Protein AF-A0A973U1C7-F1 (afdb_monomer_lite)

Sequence (98 aa):
MAHRLSALTALCVVSAFATSPVLAKPVTTDSCLARGLCAYVSPHGRVTCAPCPGQVKAVSVPRGAKAVCKDGTFSLLKTTTPAKMCVGRGGVGALLKP

Radius of gyration: 23.1 Å; chains: 1; bounding box: 73×33×46 Å

Secondary structure (DSSP, 8-state):
---------------------S------HHHHHTTT-EEEE-TTS-EEEEPPTT------PPTT--EEETTSPEE----S-HHHHTTTTTSEEEE---

Structure (mmCIF, N/CA/C/O backbone):
data_AF-A0A973U1C7-F1
#
_entry.id   AF-A0A973U1C7-F1
#
loop_
_atom_site.group_PDB
_atom_site.id
_atom_site.type_symbol
_atom_site.label_atom_id
_atom_site.label_alt_id
_atom_site.label_comp_id
_atom_site.label_asym_id
_atom_site.label_entity_id
_atom_site.label_seq_id
_atom_site.pdbx_PDB_ins_code
_atom_site.Cartn_x
_atom_site.Cartn_y
_atom_site.Cartn_z
_atom_site.occupancy
_atom_site.B_iso_or_equiv
_atom_site.auth_seq_id
_atom_site.auth_comp_id
_atom_site.auth_asym_id
_atom_site.auth_atom_id
_atom_site.pdbx_PDB_model_num
ATOM 1 N N . MET A 1 1 ? 52.996 -24.473 13.371 1.00 38.88 1 MET A N 1
ATOM 2 C CA . MET A 1 1 ? 53.096 -23.014 13.161 1.00 38.88 1 MET A CA 1
ATOM 3 C C . MET A 1 1 ? 51.711 -22.399 13.321 1.00 38.88 1 MET A C 1
ATOM 5 O O . MET A 1 1 ? 50.798 -22.836 12.644 1.00 38.88 1 MET A O 1
ATOM 9 N N . ALA A 1 2 ? 51.605 -21.450 14.257 1.00 36.97 2 ALA A N 1
ATOM 10 C CA . ALA A 1 2 ? 50.594 -20.394 14.415 1.00 36.97 2 ALA A CA 1
ATOM 11 C C . ALA A 1 2 ? 49.084 -20.739 14.387 1.00 36.97 2 ALA A C 1
ATOM 13 O O . ALA A 1 2 ? 48.434 -20.732 13.349 1.00 36.97 2 ALA A O 1
ATOM 14 N N . HIS A 1 3 ? 48.505 -20.835 15.588 1.00 41.75 3 HIS A N 1
ATOM 15 C CA . HIS A 1 3 ? 47.165 -20.318 15.886 1.00 41.75 3 HIS A CA 1
ATOM 16 C C . HIS A 1 3 ? 47.132 -18.792 15.702 1.00 41.75 3 HIS A C 1
ATOM 18 O O . HIS A 1 3 ? 47.997 -18.139 16.286 1.00 41.75 3 HIS A O 1
ATOM 24 N N . ARG A 1 4 ? 46.120 -18.218 15.022 1.00 43.34 4 ARG A N 1
ATOM 25 C CA . ARG A 1 4 ? 45.608 -16.856 15.303 1.00 43.34 4 ARG A CA 1
ATOM 26 C C . ARG A 1 4 ? 44.106 -16.715 15.017 1.00 43.34 4 ARG A C 1
ATOM 28 O O . ARG A 1 4 ? 43.644 -16.915 13.902 1.00 43.34 4 ARG A O 1
ATOM 35 N N . LEU A 1 5 ? 43.394 -16.363 16.089 1.00 45.12 5 LEU A N 1
ATOM 36 C CA . LEU A 1 5 ? 42.024 -15.859 16.180 1.00 45.12 5 LEU A CA 1
ATOM 37 C C . LEU A 1 5 ? 41.861 -14.484 15.499 1.00 45.12 5 LEU A C 1
ATOM 39 O O . LEU A 1 5 ? 42.841 -13.747 15.385 1.00 45.12 5 LEU A O 1
ATOM 43 N N . SER A 1 6 ? 40.590 -14.104 15.287 1.00 40.94 6 SER A N 1
ATOM 44 C CA . SER A 1 6 ? 39.987 -12.744 15.227 1.00 40.94 6 SER A CA 1
ATOM 45 C C . SER A 1 6 ? 39.369 -12.445 13.850 1.00 40.94 6 SER A C 1
ATOM 47 O O . SER A 1 6 ? 40.042 -12.591 12.844 1.00 40.94 6 SER A O 1
ATOM 49 N N . ALA A 1 7 ? 38.106 -12.039 13.703 1.00 45.06 7 ALA A N 1
ATOM 50 C CA . ALA A 1 7 ? 37.349 -11.151 14.573 1.00 45.06 7 ALA A CA 1
ATOM 51 C C . ALA A 1 7 ? 35.836 -11.444 14.581 1.00 45.06 7 ALA A C 1
ATOM 53 O O . ALA A 1 7 ? 35.230 -11.841 13.588 1.00 45.06 7 ALA A O 1
ATOM 54 N N . LEU A 1 8 ? 35.263 -11.191 15.756 1.00 48.56 8 LEU A N 1
ATOM 55 C CA . LEU A 1 8 ? 33.851 -10.974 16.021 1.00 48.56 8 LEU A CA 1
ATOM 56 C C . LEU A 1 8 ? 33.241 -9.866 15.139 1.00 48.56 8 LEU A C 1
ATOM 58 O O . LEU A 1 8 ? 33.917 -8.923 14.737 1.00 48.56 8 LEU A O 1
ATOM 62 N N . THR A 1 9 ? 31.907 -9.937 15.041 1.00 50.12 9 THR A N 1
ATOM 63 C CA . THR A 1 9 ? 30.950 -8.815 14.946 1.00 50.12 9 THR A CA 1
ATOM 64 C C . THR A 1 9 ? 30.965 -7.953 13.686 1.00 50.12 9 THR A C 1
ATOM 66 O O . THR A 1 9 ? 31.759 -7.035 13.549 1.00 50.12 9 THR A O 1
ATOM 69 N N . ALA A 1 10 ? 29.942 -8.123 12.850 1.00 48.66 10 ALA A N 1
ATOM 70 C CA . ALA A 1 10 ? 28.734 -7.299 12.945 1.00 48.66 10 ALA A CA 1
ATOM 71 C C . ALA A 1 10 ? 27.708 -7.797 11.915 1.00 48.66 10 ALA A C 1
ATOM 73 O O . ALA A 1 10 ? 27.919 -7.678 10.709 1.00 48.66 10 ALA A O 1
ATOM 74 N N . LEU A 1 11 ? 26.570 -8.323 12.385 1.00 46.97 11 LEU A N 1
ATOM 75 C CA . LEU A 1 11 ? 25.334 -8.316 11.601 1.00 46.97 11 LEU A CA 1
ATOM 76 C C . LEU A 1 11 ? 24.915 -6.851 11.431 1.00 46.97 11 LEU A C 1
ATOM 78 O O . LEU A 1 11 ? 24.020 -6.349 12.105 1.00 46.97 11 LEU A O 1
ATOM 82 N N . CYS A 1 12 ? 25.591 -6.141 10.537 1.00 41.22 12 CYS A N 1
ATOM 83 C CA . CYS A 1 12 ? 25.055 -4.921 9.981 1.00 41.22 12 CYS A CA 1
ATOM 84 C C . CYS A 1 12 ? 23.974 -5.363 9.002 1.00 41.22 12 CYS A C 1
ATOM 86 O O . CYS A 1 12 ? 24.225 -5.606 7.823 1.00 41.22 12 CYS A O 1
ATOM 88 N N . VAL A 1 13 ? 22.760 -5.498 9.538 1.00 51.47 13 VAL A N 1
ATOM 89 C CA . VAL A 1 13 ? 21.503 -5.412 8.797 1.00 51.47 13 VAL A CA 1
ATOM 90 C C . VAL A 1 13 ? 21.459 -4.012 8.185 1.00 51.47 13 VAL A C 1
ATOM 92 O O . VAL A 1 13 ? 20.749 -3.124 8.640 1.00 51.47 13 VAL A O 1
ATOM 95 N N . VAL A 1 14 ? 22.288 -3.779 7.173 1.00 48.00 14 VAL A N 1
ATOM 96 C CA . VAL A 1 14 ? 22.059 -2.711 6.222 1.00 48.00 14 VAL A CA 1
ATOM 97 C C . VAL A 1 14 ? 21.256 -3.385 5.137 1.00 48.00 14 VAL A C 1
ATOM 99 O O . VAL A 1 14 ? 21.774 -4.117 4.298 1.00 48.00 14 VAL A O 1
ATOM 102 N N . SER A 1 15 ? 19.951 -3.181 5.233 1.00 53.09 15 SER A N 1
ATOM 103 C CA . SER A 1 15 ? 18.987 -3.297 4.154 1.00 53.09 15 SER A CA 1
ATOM 104 C C . SER A 1 15 ? 19.457 -2.464 2.956 1.00 53.09 15 SER A C 1
ATOM 106 O O . SER A 1 15 ? 18.964 -1.368 2.701 1.00 53.09 15 SER A O 1
ATOM 108 N N . ALA A 1 16 ? 20.454 -2.968 2.241 1.00 47.22 16 ALA A N 1
ATOM 109 C CA . ALA A 1 16 ? 20.786 -2.532 0.908 1.00 47.22 16 ALA A CA 1
ATOM 110 C C . ALA A 1 16 ? 19.875 -3.327 -0.023 1.00 47.22 16 ALA A C 1
ATOM 112 O O . ALA A 1 16 ? 19.926 -4.555 -0.071 1.00 47.22 16 ALA A O 1
ATOM 113 N N . PHE A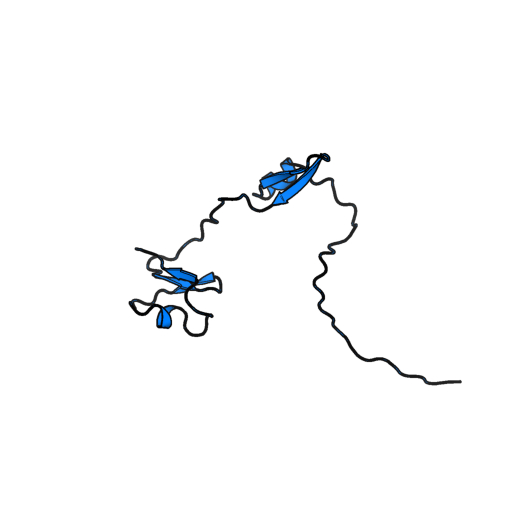 1 17 ? 18.994 -2.607 -0.708 1.00 49.97 17 PHE A N 1
ATOM 114 C CA . PHE A 1 17 ? 18.227 -3.077 -1.852 1.00 49.97 17 PHE A CA 1
ATOM 115 C C . PHE A 1 17 ? 19.167 -3.772 -2.851 1.00 49.97 17 PHE A C 1
ATOM 117 O O . PHE A 1 17 ? 19.758 -3.132 -3.713 1.00 49.97 17 PHE A O 1
ATOM 124 N N . ALA A 1 18 ? 19.344 -5.080 -2.705 1.00 49.50 18 ALA A N 1
ATOM 125 C CA . ALA A 1 18 ? 20.197 -5.889 -3.561 1.00 49.50 18 ALA A CA 1
ATOM 126 C C . ALA A 1 18 ? 19.588 -7.285 -3.717 1.00 49.50 18 ALA A C 1
ATOM 128 O O . ALA A 1 18 ? 20.194 -8.300 -3.388 1.00 49.50 18 ALA A O 1
ATOM 129 N N . THR A 1 19 ? 18.372 -7.359 -4.258 1.00 48.41 19 THR A N 1
ATOM 130 C CA . THR A 1 19 ? 17.959 -8.566 -4.982 1.00 48.41 19 THR A CA 1
ATOM 131 C C . THR A 1 19 ? 18.696 -8.585 -6.320 1.00 48.41 19 THR A C 1
ATOM 133 O O . THR A 1 19 ? 18.224 -8.024 -7.301 1.00 48.41 19 THR A O 1
ATOM 136 N N . SER A 1 20 ? 19.900 -9.161 -6.270 1.00 44.41 20 SER A N 1
ATOM 137 C CA . SER A 1 20 ? 20.579 -10.000 -7.269 1.00 44.41 20 SER A CA 1
ATOM 138 C C . SER A 1 20 ? 20.588 -9.561 -8.749 1.00 44.41 20 SER A C 1
ATOM 140 O O . SER A 1 20 ? 19.530 -9.463 -9.367 1.00 44.41 20 SER A O 1
ATOM 142 N N . PRO A 1 21 ? 21.759 -9.490 -9.418 1.00 47.75 21 PRO A N 1
ATOM 143 C CA . PRO A 1 21 ? 21.835 -9.487 -10.878 1.00 47.75 21 PRO A CA 1
ATOM 144 C C . PRO A 1 21 ? 21.633 -10.918 -11.412 1.00 47.75 21 PRO A C 1
ATOM 146 O O . PRO A 1 21 ? 22.483 -11.468 -12.103 1.00 47.75 21 PRO A O 1
ATOM 149 N N . VAL A 1 22 ? 20.521 -11.568 -11.066 1.00 44.25 22 VAL A N 1
ATOM 150 C CA . VAL A 1 22 ? 20.096 -12.798 -11.745 1.00 44.25 22 VAL A CA 1
ATOM 151 C C . VAL A 1 22 ? 19.282 -12.341 -12.936 1.00 44.25 22 VAL A C 1
ATOM 153 O O . VAL A 1 22 ? 18.095 -12.075 -12.787 1.00 44.25 22 VAL A O 1
ATOM 156 N N . LEU A 1 23 ? 19.955 -12.168 -14.078 1.00 52.06 23 LEU A N 1
ATOM 157 C CA . LEU A 1 23 ? 19.361 -12.139 -15.419 1.00 52.06 23 LEU A CA 1
ATOM 158 C C . LEU A 1 23 ? 17.948 -11.521 -15.442 1.00 52.06 23 LEU A C 1
ATOM 160 O O . LEU A 1 23 ? 16.964 -12.189 -15.765 1.00 52.06 23 LEU A O 1
ATOM 164 N N . ALA A 1 24 ? 17.829 -10.275 -14.973 1.00 52.62 24 ALA A N 1
ATOM 165 C CA . ALA A 1 24 ? 16.528 -9.669 -14.750 1.00 52.62 24 ALA A CA 1
ATOM 166 C C . ALA A 1 24 ? 15.873 -9.464 -16.115 1.00 52.62 24 ALA A C 1
ATOM 168 O O . ALA A 1 24 ? 16.327 -8.634 -16.905 1.00 52.62 24 ALA A O 1
ATOM 169 N N . LYS A 1 25 ? 14.825 -10.249 -16.401 1.00 62.47 25 LYS A N 1
ATOM 170 C CA . LYS A 1 25 ? 13.924 -9.998 -17.529 1.00 62.47 25 LYS A CA 1
ATOM 171 C C . LYS A 1 25 ? 13.638 -8.496 -17.563 1.00 62.47 25 LYS A C 1
ATOM 173 O O . LYS A 1 25 ? 13.373 -7.934 -16.494 1.00 62.47 25 LYS A O 1
ATOM 178 N N . PRO A 1 26 ? 13.728 -7.846 -18.737 1.00 69.69 26 PRO A N 1
ATOM 179 C CA . PRO A 1 26 ? 13.448 -6.425 -18.829 1.00 69.69 26 PRO A CA 1
ATOM 180 C C . PRO A 1 26 ? 12.090 -6.181 -18.179 1.00 69.69 26 PRO A C 1
ATOM 182 O O . PRO A 1 26 ? 11.108 -6.842 -18.517 1.00 69.69 26 PRO A O 1
ATOM 185 N N . VAL A 1 27 ? 12.058 -5.296 -17.183 1.00 80.12 27 VAL A N 1
ATOM 186 C CA . VAL A 1 27 ? 10.799 -4.887 -16.569 1.00 80.12 27 VAL A CA 1
ATOM 187 C C . VAL A 1 27 ? 10.040 -4.150 -17.659 1.00 80.12 27 VAL A C 1
ATOM 189 O O . VAL A 1 27 ? 10.458 -3.084 -18.104 1.00 80.12 27 VAL A O 1
ATOM 192 N N . THR A 1 28 ? 8.973 -4.764 -18.147 1.00 87.50 28 THR A N 1
ATOM 193 C CA . THR A 1 28 ? 8.073 -4.169 -19.129 1.00 87.50 28 THR A CA 1
ATOM 194 C C . THR A 1 28 ? 6.861 -3.593 -18.419 1.00 87.50 28 THR A C 1
ATOM 196 O O . THR A 1 28 ? 6.482 -4.039 -17.332 1.00 87.50 28 THR A O 1
ATOM 199 N N . THR A 1 29 ? 6.209 -2.633 -19.066 1.00 85.62 29 THR A N 1
ATOM 200 C CA . THR A 1 29 ? 4.919 -2.090 -18.631 1.00 85.62 29 THR A CA 1
ATOM 201 C C . THR A 1 29 ? 3.927 -3.210 -18.305 1.00 85.62 29 THR A C 1
ATOM 203 O O . THR A 1 29 ? 3.359 -3.225 -17.216 1.00 85.62 29 THR A O 1
ATOM 206 N N . ASP A 1 30 ? 3.814 -4.205 -19.190 1.00 86.75 30 ASP A N 1
ATOM 207 C CA . ASP A 1 30 ? 2.931 -5.366 -19.026 1.00 86.75 30 ASP A CA 1
ATOM 208 C C . ASP A 1 30 ? 3.226 -6.149 -17.736 1.00 86.75 30 ASP A C 1
ATOM 210 O O . ASP A 1 30 ? 2.333 -6.409 -16.930 1.00 86.75 30 ASP A O 1
ATOM 214 N N . SER A 1 31 ? 4.508 -6.399 -17.451 1.00 87.44 31 SER A N 1
ATOM 215 C CA . SER A 1 31 ? 4.913 -7.095 -16.227 1.00 87.44 31 SER A CA 1
ATOM 216 C C . SER A 1 31 ? 4.641 -6.308 -14.934 1.00 87.44 31 SER A C 1
ATOM 218 O O . SER A 1 31 ? 4.505 -6.921 -13.873 1.00 87.44 31 SER A O 1
ATOM 220 N N . CYS A 1 32 ? 4.505 -4.976 -14.983 1.00 87.19 32 CYS A N 1
ATOM 221 C CA . CYS A 1 32 ? 4.032 -4.189 -13.838 1.00 87.19 32 CYS A CA 1
ATOM 222 C C . CYS A 1 32 ? 2.512 -4.303 -13.664 1.00 87.19 32 CYS A C 1
ATOM 224 O O . CYS A 1 32 ? 2.041 -4.534 -12.547 1.00 87.19 32 CYS A O 1
ATOM 226 N N . LEU A 1 33 ? 1.753 -4.197 -14.760 1.00 86.38 33 LEU A N 1
ATOM 227 C CA . LEU A 1 33 ? 0.290 -4.276 -14.731 1.00 86.38 33 LEU A CA 1
ATOM 228 C C . LEU A 1 33 ? -0.193 -5.662 -14.292 1.00 86.38 33 LEU A C 1
ATOM 230 O O . LEU A 1 33 ? -1.091 -5.752 -13.457 1.00 86.38 33 LEU A O 1
ATOM 234 N N . ALA A 1 34 ? 0.459 -6.733 -14.752 1.00 86.00 34 ALA A N 1
ATOM 235 C CA . ALA A 1 34 ? 0.180 -8.103 -14.314 1.00 86.00 34 ALA A CA 1
ATOM 236 C C . ALA A 1 34 ? 0.356 -8.296 -12.794 1.00 86.00 34 ALA A C 1
ATOM 238 O O . ALA A 1 34 ? -0.237 -9.192 -12.197 1.00 86.00 34 ALA A O 1
ATOM 239 N N . ARG A 1 35 ? 1.154 -7.438 -12.145 1.00 81.25 35 ARG A N 1
ATOM 240 C CA . ARG A 1 35 ? 1.377 -7.428 -10.689 1.00 81.25 35 ARG A CA 1
ATOM 241 C C . ARG A 1 35 ? 0.437 -6.473 -9.947 1.00 81.25 35 ARG A C 1
ATOM 243 O O . ARG A 1 35 ? 0.609 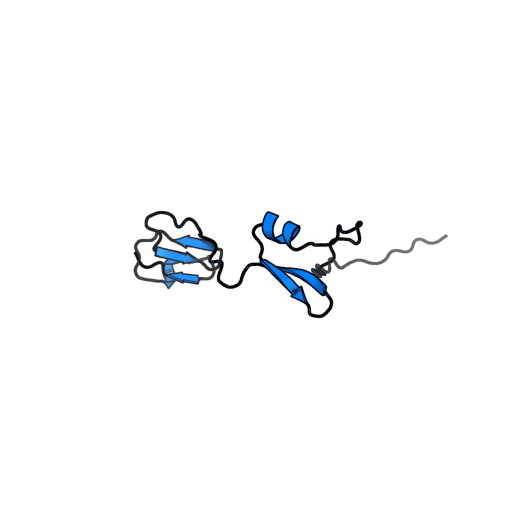-6.277 -8.744 1.00 81.25 35 ARG A O 1
ATOM 250 N N . GLY A 1 36 ? -0.519 -5.857 -10.645 1.00 84.00 36 GLY A N 1
ATOM 251 C CA . GLY A 1 36 ? -1.416 -4.841 -10.094 1.00 84.00 36 GLY A CA 1
ATOM 252 C C . GLY A 1 36 ? -0.710 -3.532 -9.730 1.00 84.00 36 GLY A C 1
ATOM 253 O O . GLY A 1 36 ? -1.206 -2.789 -8.887 1.00 84.00 36 GLY A O 1
ATOM 254 N N . LEU A 1 37 ? 0.460 -3.267 -10.320 1.00 87.44 37 LEU A N 1
ATOM 255 C CA . LEU A 1 37 ? 1.256 -2.061 -10.091 1.00 87.44 37 LEU A CA 1
ATOM 256 C C . LEU A 1 37 ? 1.156 -1.117 -11.290 1.00 87.44 37 LEU A C 1
ATOM 258 O O . LEU A 1 37 ? 0.943 -1.544 -12.425 1.00 87.44 37 LEU A O 1
ATOM 262 N N . CYS A 1 38 ? 1.393 0.169 -11.047 1.00 87.25 38 CYS A N 1
ATOM 263 C CA . CYS A 1 38 ? 1.573 1.135 -12.119 1.00 87.25 38 CYS A CA 1
ATOM 264 C C . CYS A 1 38 ? 2.990 1.039 -12.680 1.00 87.25 38 CYS A C 1
ATOM 266 O O . CYS A 1 38 ? 3.965 0.921 -11.935 1.00 87.25 38 CYS A O 1
ATOM 268 N N . ALA A 1 39 ? 3.096 1.123 -14.001 1.00 90.56 39 ALA A N 1
ATOM 269 C CA . ALA A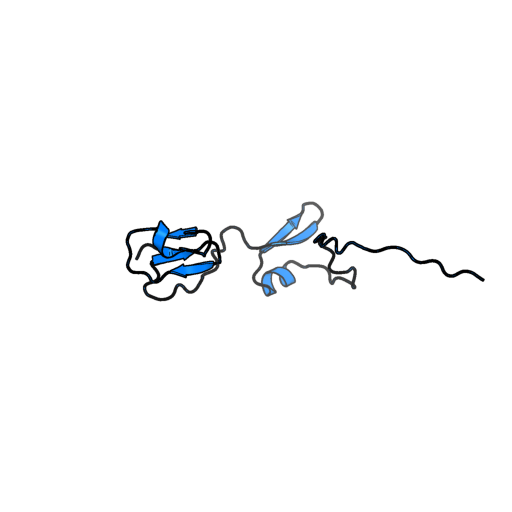 1 39 ? 4.362 1.298 -14.690 1.00 90.56 39 ALA A CA 1
ATOM 270 C C . ALA A 1 39 ? 4.675 2.794 -14.820 1.00 90.56 39 ALA A C 1
ATOM 272 O O . ALA A 1 39 ? 3.838 3.568 -15.281 1.00 90.56 39 ALA A O 1
ATOM 273 N N . TYR A 1 40 ? 5.885 3.191 -14.447 1.00 86.62 40 TYR A N 1
ATOM 274 C CA . TYR A 1 40 ? 6.410 4.534 -14.643 1.00 86.62 40 TYR A CA 1
ATOM 275 C C . TYR A 1 40 ? 7.575 4.470 -15.624 1.00 86.62 40 TYR A C 1
ATOM 277 O O . TYR A 1 40 ? 8.543 3.748 -15.397 1.00 86.62 40 TYR A O 1
ATOM 285 N N . VAL A 1 41 ? 7.474 5.201 -16.731 1.00 87.81 41 VAL A N 1
ATOM 286 C CA . VAL A 1 41 ? 8.512 5.229 -17.765 1.00 87.81 41 VAL A CA 1
ATOM 287 C C . VAL A 1 41 ? 9.327 6.502 -17.591 1.00 87.81 41 VAL A C 1
ATOM 289 O O . VAL A 1 41 ? 8.791 7.606 -17.670 1.00 87.81 41 VAL A O 1
ATOM 292 N N . SER A 1 42 ? 10.623 6.365 -17.326 1.00 81.81 42 SER A N 1
ATOM 293 C CA . SER A 1 42 ? 11.524 7.512 -17.254 1.00 81.81 42 SER A CA 1
ATOM 294 C C . SER A 1 42 ? 11.788 8.099 -18.649 1.00 81.81 42 SER A C 1
ATOM 296 O O . SER A 1 42 ? 11.665 7.383 -19.646 1.00 81.81 42 SER A O 1
ATOM 298 N N . PRO A 1 43 ? 12.250 9.360 -18.753 1.00 85.38 43 PRO A N 1
ATOM 299 C CA . PRO A 1 43 ? 12.653 9.956 -20.034 1.00 85.38 43 PRO A CA 1
ATOM 300 C C . PRO A 1 43 ? 13.752 9.167 -20.762 1.00 85.38 43 PRO A C 1
ATOM 302 O O . PRO A 1 43 ? 13.889 9.254 -21.975 1.00 85.38 43 PRO A O 1
ATOM 305 N N . HIS A 1 44 ? 14.522 8.364 -20.022 1.00 85.94 44 HIS A N 1
ATOM 306 C CA . HIS A 1 44 ? 15.561 7.480 -20.551 1.00 85.94 44 HIS A CA 1
ATOM 307 C C . HIS A 1 44 ? 15.030 6.089 -20.946 1.00 85.94 44 HIS A C 1
ATOM 309 O O . HIS A 1 44 ? 15.819 5.164 -21.128 1.00 85.94 44 HIS A O 1
ATOM 315 N N . GLY A 1 45 ? 13.707 5.903 -21.012 1.00 81.44 45 GLY A N 1
ATOM 316 C CA . GLY A 1 45 ? 13.069 4.654 -21.433 1.00 81.44 45 GLY A CA 1
ATOM 317 C C . GLY A 1 45 ? 13.116 3.524 -20.400 1.00 81.44 45 GLY A C 1
ATOM 318 O O . GLY A 1 45 ? 12.826 2.378 -20.738 1.00 81.44 45 GLY A O 1
ATOM 319 N N . ARG A 1 46 ? 13.475 3.802 -19.137 1.00 84.31 46 ARG A N 1
ATOM 320 C CA . ARG A 1 46 ? 13.440 2.778 -18.079 1.00 84.31 46 ARG A CA 1
ATOM 321 C C . ARG A 1 46 ? 12.040 2.676 -17.498 1.00 84.31 46 ARG A C 1
ATOM 323 O O . ARG A 1 46 ? 11.499 3.681 -17.049 1.00 84.31 46 ARG A O 1
ATOM 330 N N . VAL A 1 47 ? 11.503 1.463 -17.439 1.00 87.44 47 VAL A N 1
ATOM 331 C CA . VAL A 1 47 ? 10.237 1.182 -16.761 1.00 87.44 47 VAL A CA 1
ATOM 332 C C . VAL A 1 47 ? 10.508 0.787 -15.314 1.00 87.44 47 VAL A C 1
ATOM 334 O O . VAL A 1 47 ? 11.290 -0.125 -15.040 1.00 87.44 47 VAL A O 1
ATOM 337 N N . THR A 1 48 ? 9.849 1.459 -14.379 1.00 86.69 48 THR A N 1
ATOM 338 C CA . THR A 1 48 ? 9.821 1.097 -12.962 1.00 86.69 48 THR A CA 1
ATOM 339 C C . THR A 1 48 ? 8.391 0.769 -12.547 1.00 86.69 48 THR A C 1
ATOM 341 O O . THR A 1 48 ? 7.449 1.449 -12.940 1.00 86.69 48 THR A O 1
ATOM 344 N N . CYS A 1 49 ? 8.201 -0.292 -11.760 1.00 88.50 49 CYS A N 1
ATOM 345 C CA . CYS A 1 49 ? 6.891 -0.597 -11.184 1.00 88.50 49 CYS A CA 1
ATOM 346 C C . CYS A 1 49 ? 6.766 0.085 -9.820 1.00 88.50 49 CYS A C 1
ATOM 348 O O . CYS A 1 49 ? 7.638 -0.092 -8.966 1.00 88.50 49 CYS A O 1
ATOM 350 N N . ALA A 1 50 ? 5.672 0.796 -9.583 1.00 84.12 50 ALA A N 1
ATOM 351 C CA . ALA A 1 50 ? 5.368 1.404 -8.294 1.00 84.12 50 ALA A CA 1
ATOM 352 C C . ALA A 1 50 ? 3.883 1.212 -7.948 1.00 84.12 50 ALA A C 1
ATOM 354 O O . ALA A 1 50 ? 3.061 1.003 -8.846 1.00 84.12 50 ALA A O 1
ATOM 355 N N . PRO A 1 51 ? 3.505 1.279 -6.659 1.00 84.81 51 PRO A N 1
ATOM 356 C CA . PRO A 1 51 ? 2.105 1.435 -6.290 1.00 84.81 51 PRO A CA 1
ATOM 357 C C . PRO A 1 51 ? 1.525 2.648 -7.015 1.00 84.81 51 PRO A C 1
ATOM 359 O O . PRO A 1 51 ? 2.156 3.706 -7.053 1.00 84.81 51 PRO A O 1
ATOM 362 N N . CYS A 1 52 ? 0.341 2.500 -7.599 1.00 82.38 52 CYS A N 1
ATOM 363 C CA . CYS A 1 52 ? -0.281 3.624 -8.276 1.00 82.38 52 CYS A CA 1
ATOM 364 C C . CYS A 1 52 ? -0.614 4.723 -7.256 1.00 82.38 52 CYS A C 1
ATOM 366 O O . CYS A 1 52 ? -1.245 4.427 -6.232 1.00 82.38 52 CYS A O 1
ATOM 368 N N . PRO A 1 53 ? -0.245 5.989 -7.512 1.00 74.50 53 PRO A N 1
ATOM 369 C CA . PRO A 1 53 ? -0.722 7.089 -6.688 1.00 74.50 53 PRO A CA 1
ATOM 370 C C . PRO A 1 53 ? -2.256 7.101 -6.730 1.00 74.50 53 PRO A C 1
ATOM 372 O O . PRO A 1 53 ? -2.857 7.035 -7.798 1.00 74.50 53 PRO A O 1
ATOM 375 N N . GLY A 1 54 ? -2.895 7.111 -5.561 1.00 67.31 54 GLY A N 1
ATOM 376 C CA . GLY A 1 54 ? -4.356 7.058 -5.452 1.00 67.31 54 GLY A CA 1
ATOM 377 C C . GLY A 1 54 ? -4.978 5.656 -5.485 1.00 67.31 54 GLY A C 1
ATOM 378 O O . GLY A 1 54 ? -6.185 5.548 -5.276 1.00 67.31 54 GLY A O 1
ATOM 379 N N . GLN A 1 55 ? -4.202 4.574 -5.647 1.00 62.88 55 GLN A N 1
ATOM 380 C CA . GLN A 1 55 ? -4.702 3.235 -5.314 1.00 62.88 55 GLN A CA 1
ATOM 381 C C . GLN A 1 55 ? -4.806 3.108 -3.792 1.00 62.88 55 GLN A C 1
ATOM 383 O O . GLN A 1 55 ? -3.903 2.626 -3.104 1.00 62.88 55 GLN A O 1
ATOM 388 N N . VAL A 1 56 ? -5.942 3.542 -3.251 1.00 58.16 56 VAL A N 1
ATOM 389 C CA . VAL A 1 56 ? -6.411 3.077 -1.949 1.00 58.16 56 VAL A CA 1
ATOM 390 C C . VAL A 1 56 ? -6.509 1.561 -2.037 1.00 58.16 56 VAL A C 1
ATOM 392 O O . VAL A 1 56 ? -7.379 1.022 -2.720 1.00 58.16 56 VAL A O 1
ATOM 395 N N . LYS A 1 57 ? -5.590 0.853 -1.370 1.00 62.44 57 LYS A N 1
ATOM 396 C CA . LYS A 1 57 ? -5.778 -0.575 -1.121 1.00 62.44 57 LYS A CA 1
ATOM 397 C C . LYS A 1 57 ? -7.106 -0.690 -0.390 1.00 62.44 57 LYS A C 1
ATOM 399 O O . LYS A 1 57 ? -7.224 -0.192 0.727 1.00 62.44 57 LYS A O 1
ATOM 404 N N . ALA A 1 58 ? -8.099 -1.289 -1.040 1.00 59.81 58 ALA A N 1
ATOM 405 C CA . ALA A 1 58 ? -9.359 -1.624 -0.406 1.00 59.81 58 ALA A CA 1
ATOM 406 C C . ALA A 1 58 ? -9.045 -2.635 0.698 1.00 59.81 58 ALA A C 1
ATOM 408 O O . ALA A 1 58 ? -8.919 -3.835 0.462 1.00 59.81 58 ALA A O 1
ATOM 409 N N . VAL A 1 59 ? -8.802 -2.130 1.903 1.00 66.88 59 VAL A N 1
ATOM 410 C CA . VAL A 1 59 ? -8.610 -2.971 3.073 1.00 66.88 59 VAL A CA 1
ATOM 411 C C . VAL A 1 59 ? -10.007 -3.384 3.498 1.00 66.88 59 VAL A C 1
ATOM 413 O O . VAL A 1 59 ? -10.858 -2.526 3.724 1.00 66.88 59 VAL A O 1
ATOM 416 N N . SER A 1 60 ? -10.267 -4.688 3.559 1.00 73.75 60 SER A N 1
ATOM 417 C CA . SER A 1 60 ? -11.541 -5.192 4.065 1.00 73.75 60 SER A CA 1
ATOM 418 C C . SER A 1 60 ? -11.655 -4.820 5.540 1.00 73.75 60 SER A C 1
ATOM 420 O O . SER A 1 60 ? -11.096 -5.491 6.407 1.00 73.75 60 SER A O 1
ATOM 422 N N . VAL A 1 61 ? -12.356 -3.726 5.816 1.00 80.88 61 VAL A N 1
ATOM 423 C CA . VAL A 1 61 ? -12.613 -3.259 7.172 1.00 80.88 61 VAL A CA 1
ATOM 424 C C . VAL A 1 61 ? -13.674 -4.172 7.797 1.00 80.88 61 VAL A C 1
ATOM 426 O O . VAL A 1 61 ? -14.782 -4.267 7.259 1.00 80.88 61 VAL A O 1
ATOM 429 N N . PRO A 1 62 ? -13.386 -4.860 8.917 1.00 79.88 62 PRO A N 1
ATOM 430 C CA . PRO A 1 62 ? -14.384 -5.690 9.577 1.00 79.88 62 PRO A CA 1
ATOM 431 C C . PRO A 1 62 ? -15.572 -4.836 10.038 1.00 79.88 62 PRO A C 1
ATOM 433 O O . PRO A 1 62 ? -15.401 -3.707 10.510 1.00 79.88 62 PRO A O 1
ATOM 436 N N . ARG A 1 63 ? -16.795 -5.373 9.902 1.00 81.62 63 ARG A N 1
ATOM 437 C CA . ARG A 1 63 ? -18.018 -4.644 10.275 1.00 81.62 63 ARG A CA 1
ATOM 438 C C . ARG A 1 63 ? -17.936 -4.206 11.735 1.00 81.62 63 ARG A C 1
ATOM 440 O O . ARG A 1 63 ? -17.695 -5.016 12.625 1.00 81.62 63 ARG A O 1
ATOM 447 N N . GLY A 1 64 ? -18.163 -2.916 11.967 1.00 82.06 64 GLY A N 1
ATOM 448 C CA . GLY A 1 64 ? -18.117 -2.324 13.302 1.00 82.06 64 GLY A CA 1
ATOM 449 C C . GLY A 1 64 ? -16.734 -1.854 13.756 1.00 82.06 64 GLY A C 1
ATOM 450 O O . GLY A 1 64 ? -16.634 -1.352 14.876 1.00 82.06 64 GLY A O 1
ATOM 451 N N . ALA A 1 65 ? -15.689 -1.957 12.926 1.00 86.31 65 ALA A N 1
ATOM 452 C CA . ALA A 1 65 ? -14.409 -1.322 13.227 1.00 86.31 65 ALA A CA 1
ATOM 453 C C . ALA A 1 65 ? -14.565 0.203 13.291 1.00 86.31 65 ALA A C 1
ATOM 455 O O . ALA A 1 65 ? -15.240 0.814 12.463 1.00 86.31 65 ALA A O 1
ATOM 456 N N . LYS A 1 66 ? -13.947 0.811 14.304 1.00 86.44 66 LYS A N 1
ATOM 457 C CA . LYS A 1 66 ? -14.017 2.253 14.588 1.00 86.44 66 LYS A CA 1
ATOM 458 C C . LYS A 1 66 ? -12.696 2.973 14.363 1.00 86.44 66 LYS A C 1
ATOM 460 O O . LYS A 1 66 ? -12.687 4.188 14.204 1.00 86.44 66 LYS A O 1
ATOM 465 N N . ALA A 1 67 ? -11.587 2.244 14.312 1.00 86.75 67 ALA A N 1
ATOM 466 C CA . ALA A 1 67 ? -10.285 2.800 13.981 1.00 86.75 67 ALA A CA 1
ATOM 467 C C . ALA A 1 67 ? -9.365 1.750 13.359 1.00 86.75 67 ALA A C 1
ATOM 469 O O . ALA A 1 67 ? -9.536 0.549 13.577 1.00 86.75 67 ALA A O 1
ATOM 470 N N . VAL A 1 68 ? -8.374 2.238 12.622 1.00 88.12 68 VAL A N 1
ATOM 471 C CA . VAL A 1 68 ? -7.195 1.495 12.184 1.00 88.12 68 VAL A CA 1
ATOM 472 C C . VAL A 1 68 ? -6.015 1.981 13.015 1.00 88.12 68 VAL A C 1
ATOM 474 O O . VAL A 1 68 ? -5.750 3.185 13.092 1.00 88.12 68 VAL A O 1
ATOM 477 N N . CYS A 1 69 ? -5.319 1.057 13.660 1.00 88.50 69 CYS A N 1
ATOM 478 C CA . CYS A 1 69 ? -4.095 1.323 14.398 1.00 88.50 69 CYS A CA 1
ATOM 479 C C . CYS A 1 69 ? -2.907 1.478 13.441 1.00 88.50 69 CYS A C 1
ATOM 481 O O . CYS A 1 69 ? -2.957 1.044 12.289 1.00 88.50 69 CYS A O 1
ATOM 483 N N . LYS A 1 70 ? -1.821 2.111 13.899 1.00 85.94 70 LYS A N 1
ATOM 484 C CA . LYS A 1 70 ? -0.624 2.320 13.058 1.00 85.94 70 LYS A CA 1
ATOM 485 C C . LYS A 1 70 ? 0.038 1.023 12.582 1.00 85.94 70 LYS A C 1
ATOM 487 O O . LYS A 1 70 ? 0.712 1.036 11.560 1.00 85.94 70 LYS A O 1
ATOM 492 N N . ASP A 1 71 ? -0.171 -0.076 13.297 1.00 83.12 71 ASP A N 1
ATOM 493 C CA . ASP A 1 71 ? 0.276 -1.421 12.919 1.00 83.12 71 ASP A CA 1
ATOM 494 C C . ASP A 1 71 ? -0.611 -2.090 11.843 1.00 83.12 71 ASP A C 1
ATOM 496 O O . ASP A 1 71 ? -0.354 -3.225 11.451 1.00 83.12 71 ASP A O 1
ATOM 500 N N . GLY A 1 72 ? -1.653 -1.405 11.355 1.00 82.81 72 GLY A N 1
ATOM 501 C CA . GLY A 1 72 ? -2.587 -1.917 10.350 1.00 82.81 72 GLY A CA 1
ATOM 502 C C . GLY A 1 72 ? -3.716 -2.778 10.920 1.00 82.81 72 GLY A C 1
ATOM 503 O O . GLY A 1 72 ? -4.533 -3.291 10.156 1.00 82.81 72 GLY A O 1
ATOM 504 N N . THR A 1 73 ? -3.799 -2.937 12.243 1.00 85.88 73 THR A N 1
ATOM 505 C CA . THR A 1 73 ? -4.888 -3.684 12.881 1.00 85.88 73 THR A CA 1
ATOM 506 C C . THR A 1 73 ? -6.138 -2.827 13.095 1.00 85.88 73 THR A C 1
ATOM 508 O O . THR A 1 73 ? -6.068 -1.603 13.194 1.00 85.88 73 THR A O 1
ATOM 511 N N . PHE A 1 74 ? -7.306 -3.468 13.177 1.00 87.00 74 PHE A N 1
ATOM 512 C CA . PHE A 1 74 ? -8.589 -2.788 13.368 1.00 87.00 74 PHE A CA 1
ATOM 513 C C . PHE A 1 74 ? -9.052 -2.843 14.822 1.00 87.00 74 PHE A C 1
ATOM 515 O O . PHE A 1 74 ? -9.058 -3.909 15.442 1.00 87.00 74 PHE A O 1
ATOM 522 N N . SER A 1 75 ? -9.526 -1.711 15.336 1.00 84.69 75 SER A N 1
ATOM 523 C CA . SER A 1 75 ? -10.126 -1.621 16.665 1.00 84.69 75 SER A CA 1
ATOM 524 C C . SER A 1 75 ? -11.642 -1.639 16.572 1.00 84.69 75 SER A C 1
ATOM 526 O O . SER A 1 75 ? -12.262 -0.766 15.965 1.00 84.69 75 SER A O 1
ATOM 528 N N . LEU A 1 76 ? -12.236 -2.633 17.229 1.00 86.81 76 LEU A N 1
ATOM 529 C CA . LEU A 1 76 ? -13.685 -2.826 17.348 1.00 86.81 76 LEU A CA 1
ATOM 530 C C . LEU A 1 76 ? -14.253 -2.216 18.640 1.00 86.81 76 LEU A C 1
ATOM 532 O O . LEU A 1 76 ? -15.449 -2.330 18.908 1.00 86.81 76 LEU A O 1
ATOM 536 N N . LEU A 1 77 ? -13.405 -1.601 19.474 1.00 82.50 77 LEU A N 1
ATOM 537 C CA . LEU A 1 77 ? -13.844 -1.041 20.746 1.00 82.50 77 LEU A CA 1
ATOM 538 C C . LEU A 1 77 ? -14.886 0.057 20.510 1.00 82.50 77 LEU A C 1
ATOM 540 O O . LEU A 1 77 ? -14.623 1.062 19.851 1.00 82.50 77 LEU A O 1
ATOM 544 N N . LYS A 1 78 ? -16.047 -0.104 21.147 1.00 75.88 78 LYS A N 1
ATOM 545 C CA . LYS A 1 78 ? -17.095 0.918 21.252 1.00 75.88 78 LYS A CA 1
ATOM 546 C C . LYS A 1 78 ? -16.718 1.964 22.307 1.00 75.88 78 LYS A C 1
ATOM 548 O O . LYS A 1 78 ? -17.441 2.171 23.273 1.00 75.88 78 LYS A O 1
ATOM 553 N N . THR A 1 79 ? -15.550 2.576 22.175 1.00 75.12 79 THR A N 1
ATOM 554 C CA . THR A 1 79 ? -15.133 3.698 23.024 1.00 75.12 79 THR A CA 1
ATOM 555 C C . THR A 1 79 ? -15.015 4.941 22.167 1.00 75.12 79 THR A C 1
ATOM 557 O O . THR A 1 79 ? -14.606 4.858 21.018 1.00 75.12 79 THR A O 1
ATOM 560 N N . THR A 1 80 ? -15.379 6.099 22.699 1.00 72.75 80 THR A N 1
ATOM 561 C CA . THR A 1 80 ? -15.141 7.392 22.046 1.00 72.75 80 THR A CA 1
ATOM 562 C C . THR 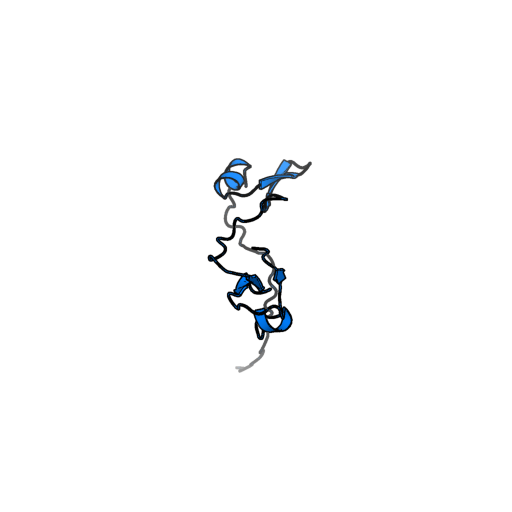A 1 80 ? -13.738 7.923 22.324 1.00 72.75 80 THR A C 1
ATOM 564 O O . THR A 1 80 ? -13.329 8.904 21.713 1.00 72.75 80 THR A O 1
ATOM 56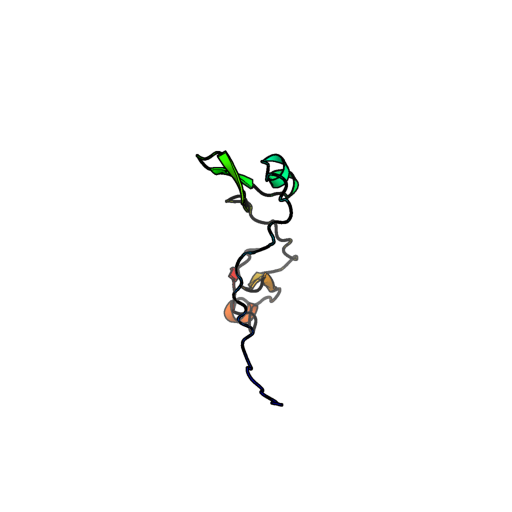7 N N . THR A 1 81 ? -12.971 7.281 23.213 1.00 80.38 81 THR A N 1
ATOM 568 C CA . THR A 1 81 ? -11.611 7.707 23.552 1.00 80.38 81 THR A CA 1
ATOM 569 C C . THR A 1 81 ? -10.600 7.118 22.557 1.00 80.38 81 THR A C 1
ATOM 571 O O . THR A 1 81 ? -10.276 5.931 22.661 1.00 80.38 81 THR A O 1
ATOM 574 N N . PRO A 1 82 ? -10.028 7.913 21.629 1.00 71.00 82 PRO A N 1
ATOM 575 C CA . PRO A 1 82 ? -9.107 7.400 20.610 1.00 71.00 82 PRO A CA 1
ATOM 576 C C . PRO A 1 82 ? -7.847 6.787 21.230 1.00 71.00 82 PRO A C 1
ATOM 578 O O . PRO A 1 82 ? -7.369 5.753 20.769 1.00 71.00 82 PRO A O 1
ATOM 581 N N . ALA A 1 83 ? -7.367 7.344 22.348 1.00 74.12 83 ALA A N 1
ATOM 582 C CA . ALA A 1 83 ? -6.219 6.813 23.080 1.00 74.12 83 ALA A CA 1
ATOM 583 C C . ALA A 1 83 ? -6.415 5.358 23.540 1.00 74.12 83 ALA A C 1
ATOM 585 O O . ALA A 1 83 ? -5.434 4.631 23.640 1.00 74.12 83 ALA A O 1
ATOM 586 N N . LYS A 1 84 ? -7.664 4.915 23.774 1.00 82.25 84 LYS A N 1
ATOM 587 C CA . LYS A 1 84 ? -7.981 3.544 24.207 1.00 82.25 84 LYS A CA 1
ATOM 588 C C . LYS A 1 84 ? -8.104 2.539 23.058 1.00 82.25 84 LYS A C 1
ATOM 590 O O . LYS A 1 84 ? -7.991 1.342 23.298 1.00 82.25 84 LYS A O 1
ATOM 595 N N . MET A 1 85 ? -8.330 2.991 21.824 1.00 80.94 85 MET A N 1
ATOM 596 C CA . MET A 1 85 ? -8.597 2.088 20.699 1.00 80.94 85 MET A CA 1
ATOM 597 C C . MET A 1 85 ? -7.364 1.282 20.279 1.00 80.94 85 MET A C 1
ATOM 599 O O . MET A 1 85 ? -7.504 0.122 19.911 1.00 80.94 85 MET A O 1
ATOM 603 N N . CYS A 1 86 ? -6.173 1.873 20.362 1.00 86.81 86 CYS A N 1
ATOM 604 C CA . CYS A 1 86 ? -4.917 1.286 19.884 1.00 86.81 86 CYS A CA 1
ATOM 605 C C . CYS A 1 86 ? -3.839 1.264 20.979 1.00 86.81 86 CYS A C 1
ATOM 607 O O . CYS A 1 86 ? -2.654 1.482 20.708 1.00 86.81 86 CYS A O 1
ATOM 609 N N . VAL A 1 87 ? -4.253 1.046 22.233 1.00 88.12 87 VAL A N 1
ATOM 610 C CA . VAL A 1 87 ? -3.334 0.928 23.379 1.00 88.12 87 VAL A CA 1
ATOM 611 C C . VAL A 1 87 ? -2.403 -0.254 23.148 1.00 88.12 87 VAL A C 1
ATOM 613 O O . VAL A 1 87 ? -2.849 -1.339 22.787 1.00 88.12 87 VAL A O 1
ATOM 616 N N . GLY A 1 88 ? -1.101 -0.025 23.315 1.00 85.38 88 GLY A N 1
ATOM 617 C CA . GLY A 1 88 ? -0.067 -1.023 23.028 1.00 85.38 88 GLY A CA 1
ATOM 618 C C . GLY A 1 88 ? 0.208 -1.247 21.535 1.00 85.38 88 GLY A C 1
ATOM 619 O O . GLY A 1 88 ? 1.080 -2.040 21.207 1.00 85.38 88 GLY A O 1
ATOM 620 N N . ARG A 1 89 ? -0.486 -0.538 20.631 1.00 81.44 89 ARG A N 1
ATOM 621 C CA . ARG A 1 89 ? -0.365 -0.678 19.163 1.00 81.44 89 ARG A CA 1
ATOM 622 C C . ARG A 1 89 ? 0.150 0.586 18.469 1.00 81.44 89 ARG A C 1
ATOM 624 O O . ARG A 1 89 ? -0.149 0.846 17.307 1.00 81.44 89 ARG A O 1
ATOM 631 N N . GLY A 1 90 ? 0.877 1.427 19.207 1.00 82.38 90 GLY A N 1
ATOM 632 C CA . GLY A 1 90 ? 1.450 2.673 18.682 1.00 82.38 90 GLY A CA 1
ATOM 633 C C . GLY A 1 90 ? 0.435 3.790 18.402 1.00 82.38 90 GLY A C 1
ATOM 634 O O . GLY A 1 90 ? 0.803 4.814 17.824 1.00 82.38 90 GLY A O 1
ATOM 635 N N . GLY A 1 91 ? -0.823 3.625 18.826 1.00 85.38 91 GLY A N 1
ATOM 636 C CA . GLY A 1 91 ? -1.875 4.630 18.681 1.00 85.38 91 GLY A CA 1
ATOM 637 C C . GLY A 1 91 ? -2.703 4.506 17.398 1.00 85.38 91 GLY A C 1
ATOM 638 O O . GLY A 1 91 ? -2.513 3.614 16.569 1.00 85.38 91 GLY A O 1
ATOM 639 N N . VAL A 1 92 ? -3.686 5.399 17.277 1.00 87.38 92 VAL A N 1
ATOM 640 C CA . VAL A 1 92 ? -4.636 5.417 16.158 1.00 87.38 92 VAL A CA 1
ATOM 641 C C . VAL A 1 92 ? -3.957 5.998 14.920 1.00 87.38 92 VAL A C 1
ATOM 643 O O . VAL A 1 92 ? -3.413 7.100 14.971 1.00 87.38 92 VAL A O 1
ATOM 646 N N . GLY A 1 93 ? -3.987 5.253 13.816 1.00 84.44 93 GLY A N 1
ATOM 647 C CA . GLY A 1 93 ? -3.545 5.719 12.502 1.00 84.44 93 GLY A CA 1
ATOM 648 C C . GLY A 1 93 ? -4.658 6.451 11.753 1.00 84.44 93 GLY A C 1
ATOM 649 O O . GLY A 1 93 ? -4.420 7.508 11.179 1.00 84.44 93 GLY A O 1
ATOM 650 N N . ALA A 1 94 ? -5.884 5.923 11.806 1.00 85.31 94 ALA A N 1
ATOM 651 C CA . ALA A 1 94 ? -7.065 6.560 11.230 1.00 85.31 94 ALA A CA 1
ATOM 652 C C . ALA A 1 94 ? -8.334 6.185 12.006 1.00 85.31 94 ALA A C 1
ATOM 654 O O . ALA A 1 94 ? -8.501 5.039 12.422 1.00 85.31 94 ALA A O 1
ATOM 655 N N . LEU A 1 95 ? -9.252 7.139 12.176 1.00 83.69 95 LEU A N 1
ATOM 656 C CA . LEU A 1 95 ? -10.602 6.876 12.681 1.00 83.69 95 LEU A CA 1
ATOM 657 C C . LEU A 1 95 ? -11.511 6.485 11.517 1.00 83.69 95 LEU A C 1
ATOM 659 O O . LEU A 1 95 ? -11.589 7.191 10.512 1.00 83.69 95 LEU A O 1
ATOM 663 N N . LEU A 1 96 ? -12.215 5.371 11.6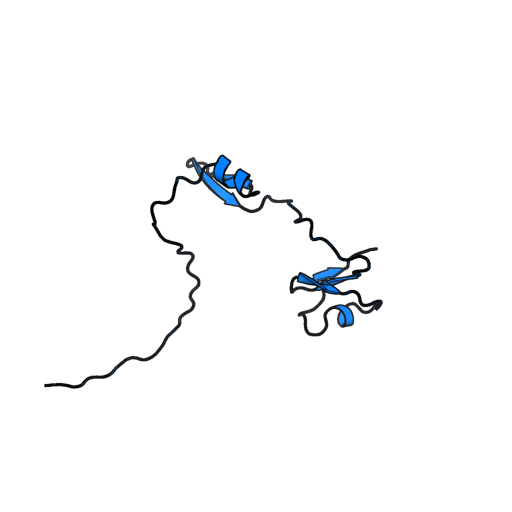75 1.00 79.88 96 LEU A N 1
ATOM 664 C CA . LEU A 1 96 ? -13.208 4.896 10.725 1.00 79.88 96 LEU A CA 1
ATOM 665 C C . LEU A 1 96 ? -14.554 5.493 11.138 1.00 79.88 96 LEU A C 1
ATOM 667 O O . LEU A 1 96 ? -15.118 5.127 12.175 1.00 79.88 96 LEU A O 1
ATOM 671 N N . LYS A 1 97 ? -15.048 6.459 10.355 1.00 67.69 97 LYS A N 1
ATOM 672 C CA . LYS A 1 97 ? -16.431 6.921 10.505 1.00 67.69 97 LYS A CA 1
ATOM 673 C C . LYS A 1 97 ? -17.377 5.771 10.121 1.00 67.69 97 LYS A C 1
ATOM 675 O O . LYS A 1 97 ? -17.062 5.053 9.173 1.00 67.69 97 LYS A O 1
ATOM 680 N N . PRO A 1 98 ? -18.456 5.553 10.893 1.00 56.81 98 PRO A N 1
ATOM 681 C CA . PRO A 1 98 ? -19.495 4.595 10.531 1.00 56.81 98 PRO A CA 1
ATOM 682 C C . PRO A 1 98 ? -20.188 4.969 9.222 1.00 56.81 98 PRO A C 1
ATOM 684 O O . PRO A 1 98 ? -20.215 6.179 8.899 1.00 56.81 98 PRO A O 1
#

pLDDT: mean 72.5, std 16.54, range [36.97, 90.56]

Foldseek 3Di:
DDDDDDDDDDPPPPPDPDPDPPVDDQDDQVNLVVVVFGWDQDPVRHTDTDHDVVPPPPDPAPPQFFFQAPQRDTFNDPDPDQCPRQVVRNGTPGTDDD